Protein AF-C6PPL0-F1 (afdb_monomer_lite)

InterPro domains:
  IPR005646 Flagellar assembly protein A [PTHR38032] (3-144)

Organism: NCBI:txid536227

Structure (mmCIF, N/CA/C/O backbone):
data_AF-C6PPL0-F1
#
_entry.id   AF-C6PPL0-F1
#
loop_
_atom_site.group_PDB
_atom_site.id
_atom_site.type_symbol
_atom_site.label_atom_id
_atom_site.label_alt_id
_atom_site.label_comp_id
_atom_site.label_asym_id
_atom_site.label_entity_id
_atom_site.label_seq_id
_atom_site.pdbx_PDB_ins_code
_atom_site.Cartn_x
_atom_site.Cartn_y
_atom_site.Cartn_z
_atom_site.occupancy
_atom_site.B_iso_or_equiv
_atom_site.auth_seq_id
_atom_site.auth_comp_id
_atom_site.auth_asym_id
_atom_site.auth_atom_id
_atom_site.pdbx_PDB_model_num
ATOM 1 N N . MET A 1 1 ? -29.300 23.720 34.392 1.00 60.31 1 MET A N 1
ATOM 2 C CA . MET A 1 1 ? -28.232 23.871 33.382 1.00 60.31 1 MET A CA 1
ATOM 3 C C . MET A 1 1 ? -27.148 22.807 33.572 1.00 60.31 1 MET A C 1
ATOM 5 O O . MET A 1 1 ? -26.976 22.023 32.657 1.00 60.31 1 MET A O 1
ATOM 9 N N . TYR A 1 2 ? -26.550 22.667 34.766 1.00 75.06 2 TYR A N 1
ATOM 10 C CA . TYR A 1 2 ? -25.541 21.628 35.078 1.00 75.06 2 TYR A CA 1
ATOM 11 C C . TYR A 1 2 ? -25.963 20.175 34.776 1.00 75.06 2 TYR A C 1
ATOM 13 O O . TYR A 1 2 ? -25.253 19.483 34.064 1.00 75.06 2 TYR A O 1
ATOM 21 N N . LYS A 1 3 ? -27.163 19.745 35.194 1.00 85.62 3 LYS A N 1
ATOM 22 C CA . LYS A 1 3 ? -27.650 18.365 34.962 1.00 85.62 3 LYS A CA 1
ATOM 23 C C . LYS A 1 3 ? -27.765 17.947 33.490 1.00 85.62 3 LYS A C 1
ATOM 25 O O . LYS A 1 3 ? -27.703 16.765 33.187 1.00 85.62 3 LYS A O 1
ATOM 30 N N . ILE A 1 4 ? -28.000 18.900 32.585 1.00 88.94 4 ILE A N 1
ATOM 31 C CA . ILE A 1 4 ? -28.109 18.601 31.148 1.00 88.94 4 ILE A CA 1
ATOM 32 C C . ILE A 1 4 ? -26.713 18.396 30.560 1.00 88.94 4 ILE A C 1
ATOM 34 O O . ILE A 1 4 ? -26.532 17.496 29.752 1.00 88.94 4 ILE A O 1
ATOM 38 N N . VAL A 1 5 ? -25.735 19.199 30.990 1.00 93.00 5 VAL A N 1
ATOM 39 C CA . VAL A 1 5 ? -24.334 19.057 30.570 1.00 93.00 5 VAL A CA 1
ATOM 40 C C . VAL A 1 5 ? -23.781 17.708 31.032 1.00 93.00 5 VAL A C 1
ATOM 42 O O . VAL A 1 5 ? -23.275 16.960 30.208 1.00 93.00 5 VAL A O 1
ATOM 45 N N . GLU A 1 6 ? -24.008 17.346 32.295 1.00 93.31 6 GLU A N 1
ATOM 46 C CA . GLU A 1 6 ? -23.615 16.048 32.869 1.00 93.31 6 GLU A CA 1
ATOM 47 C C . GLU A 1 6 ? -24.214 14.861 32.096 1.00 93.31 6 GLU A C 1
ATOM 49 O O . GLU A 1 6 ? -23.508 13.928 31.723 1.00 93.31 6 GLU A O 1
ATOM 54 N N . ALA A 1 7 ? -25.511 14.923 31.772 1.00 91.62 7 ALA A N 1
ATOM 55 C CA . ALA A 1 7 ? -26.181 13.866 31.017 1.00 91.62 7 ALA A CA 1
ATOM 56 C C . ALA A 1 7 ? -25.658 13.743 29.574 1.00 91.62 7 ALA A C 1
ATOM 58 O O . ALA A 1 7 ? -25.638 12.650 29.007 1.00 91.62 7 ALA A O 1
ATOM 59 N N . VAL A 1 8 ? -25.251 14.861 28.963 1.00 92.19 8 VAL A N 1
ATOM 60 C CA . VAL A 1 8 ? -24.639 14.877 27.628 1.00 92.19 8 VAL A CA 1
ATOM 61 C C . VAL A 1 8 ? -23.225 14.300 27.676 1.00 92.19 8 VAL A C 1
ATOM 63 O O . VAL A 1 8 ? -22.877 13.506 26.804 1.00 92.19 8 VAL A O 1
ATOM 66 N N . GLU A 1 9 ? -22.436 14.637 28.695 1.00 92.75 9 GLU A N 1
ATOM 67 C CA . GLU A 1 9 ? -21.095 14.084 28.911 1.00 92.75 9 GLU A CA 1
ATOM 68 C C . GLU A 1 9 ? -21.136 12.571 29.161 1.00 92.75 9 GLU A C 1
ATOM 70 O O . GLU A 1 9 ? -20.407 11.830 28.504 1.00 92.75 9 GLU A O 1
ATOM 75 N N . GLU A 1 10 ? -22.050 12.081 30.004 1.00 90.19 10 GLU A N 1
ATOM 76 C CA . GLU A 1 10 ? -22.256 10.638 30.200 1.00 90.19 10 GLU A CA 1
ATOM 77 C C . GLU A 1 10 ? -22.634 9.925 28.899 1.00 90.19 10 GLU A C 1
ATOM 79 O O . GLU A 1 10 ? -22.132 8.836 28.614 1.00 90.19 10 GLU A O 1
ATOM 84 N N . LYS A 1 11 ? -23.500 10.532 28.077 1.00 87.44 11 LYS A N 1
ATOM 85 C CA . LYS A 1 11 ? -23.890 9.945 26.788 1.00 87.44 11 LYS A CA 1
ATOM 86 C C . LYS A 1 11 ? -22.737 9.936 25.789 1.00 87.44 11 LYS A C 1
ATOM 88 O O . LYS A 1 11 ? -22.589 8.961 25.060 1.00 87.44 11 LYS A O 1
ATOM 93 N N . LEU A 1 12 ? -21.918 10.988 25.770 1.00 84.50 12 LEU A N 1
ATOM 94 C CA . LEU A 1 12 ? -20.706 11.074 24.952 1.00 84.50 12 LEU A CA 1
ATOM 95 C C . LEU A 1 12 ? -19.696 9.995 25.341 1.00 84.50 12 LEU A C 1
ATOM 97 O O . LEU A 1 12 ? -19.182 9.313 24.460 1.00 84.50 12 LEU A O 1
ATOM 101 N N . ILE A 1 13 ? -19.465 9.799 26.639 1.00 82.44 13 ILE A N 1
ATOM 102 C CA . ILE A 1 13 ? -18.601 8.731 27.156 1.00 82.44 13 ILE A CA 1
ATOM 103 C C . ILE A 1 13 ? -19.179 7.358 26.792 1.00 82.44 13 ILE A C 1
ATOM 105 O O . ILE A 1 13 ? -18.454 6.487 26.317 1.00 82.44 13 ILE A O 1
ATOM 109 N N . GLY A 1 14 ? -20.493 7.169 26.950 1.00 74.31 14 GLY A N 1
ATOM 110 C CA . GLY A 1 14 ? -21.190 5.951 26.539 1.00 74.31 14 GLY A CA 1
ATOM 111 C C . GLY A 1 14 ? -20.988 5.639 25.055 1.00 74.31 14 GLY A C 1
ATOM 112 O O . GLY A 1 14 ? -20.560 4.544 24.717 1.00 74.31 14 GLY A O 1
ATOM 113 N N . PHE A 1 15 ? -21.179 6.621 24.173 1.00 75.69 15 PHE A N 1
ATOM 114 C CA . PHE A 1 15 ? -20.968 6.446 22.733 1.00 75.69 15 PHE A CA 1
ATOM 115 C C . PHE A 1 15 ? -19.502 6.256 22.338 1.00 75.69 15 PHE A C 1
ATOM 117 O O . PHE A 1 15 ? -19.229 5.555 21.367 1.00 75.69 15 PHE A O 1
ATOM 124 N N . GLN A 1 16 ? -18.558 6.846 23.074 1.00 67.00 16 GLN A N 1
ATOM 125 C CA . GLN A 1 16 ? -17.130 6.573 22.896 1.00 67.00 16 GLN A CA 1
ATOM 126 C C . GLN A 1 16 ? -16.778 5.130 23.268 1.00 67.00 16 GLN A C 1
ATOM 128 O O . GLN A 1 16 ? -15.939 4.519 22.611 1.00 67.00 16 GLN A O 1
ATOM 133 N N . ASN A 1 17 ? -17.438 4.577 24.286 1.00 63.62 17 ASN A N 1
ATOM 134 C CA . ASN A 1 17 ? -17.260 3.189 24.709 1.00 63.62 17 ASN A CA 1
ATOM 135 C C . ASN A 1 17 ? -18.036 2.194 23.827 1.00 63.62 17 ASN A C 1
ATOM 137 O O . ASN A 1 17 ? -17.603 1.055 23.681 1.00 63.62 17 ASN A O 1
ATOM 141 N N . ASP A 1 18 ? -19.128 2.634 23.195 1.00 62.34 18 ASP A N 1
ATOM 142 C CA . ASP A 1 18 ? -19.892 1.879 22.194 1.00 62.34 18 ASP A CA 1
ATOM 143 C C . ASP A 1 18 ? -19.243 1.912 20.795 1.00 62.34 18 ASP A C 1
ATOM 145 O O . ASP A 1 18 ? -19.835 1.409 19.832 1.00 62.34 18 ASP A O 1
ATOM 149 N N . LEU A 1 19 ? -18.033 2.481 20.640 1.00 60.62 19 LEU A N 1
ATOM 150 C CA . LEU A 1 19 ? -17.281 2.351 19.393 1.00 60.62 19 LEU A CA 1
ATOM 151 C C . LEU A 1 19 ? -17.137 0.858 19.069 1.00 60.62 19 LEU A C 1
ATOM 153 O O . LEU A 1 19 ? -16.475 0.105 19.781 1.00 60.62 19 LEU A O 1
ATOM 157 N N . SER A 1 20 ? -17.788 0.448 17.978 1.00 67.38 20 SER A N 1
ATOM 158 C CA . SER A 1 20 ? -17.831 -0.928 17.496 1.00 67.38 20 SER A CA 1
ATOM 159 C C . SER A 1 20 ? -16.440 -1.553 17.524 1.00 67.38 20 SER A C 1
ATOM 161 O O . SER A 1 20 ? -15.499 -0.954 16.995 1.00 67.38 20 SER A O 1
ATOM 163 N N . ILE A 1 21 ? -16.329 -2.765 18.072 1.00 79.69 21 ILE A N 1
ATOM 164 C CA . ILE A 1 21 ? -15.111 -3.574 17.980 1.00 79.69 21 ILE A CA 1
ATOM 165 C C . ILE A 1 21 ? -14.655 -3.557 16.509 1.00 79.69 21 ILE A C 1
ATOM 167 O O . ILE A 1 21 ? -15.454 -3.928 15.641 1.00 79.69 21 ILE A O 1
ATOM 171 N N . PRO A 1 22 ? -13.435 -3.079 16.199 1.00 86.94 22 PRO A N 1
ATOM 172 C CA . PRO A 1 22 ? -12.979 -2.963 14.823 1.00 86.94 22 PRO A CA 1
ATOM 173 C C . PRO A 1 22 ? -13.028 -4.335 14.151 1.00 86.94 22 PRO A C 1
ATOM 175 O O . PRO A 1 22 ? -12.545 -5.331 14.691 1.00 86.94 22 PRO A O 1
ATOM 178 N N . VAL A 1 23 ? -13.647 -4.387 12.975 1.00 93.38 23 VAL A N 1
ATOM 179 C CA . VAL A 1 23 ? -13.803 -5.615 12.198 1.00 93.38 23 VAL A CA 1
ATOM 180 C C . VAL A 1 23 ? -12.778 -5.588 11.092 1.00 93.38 23 VAL A C 1
ATOM 182 O O . VAL A 1 23 ? -12.746 -4.636 10.320 1.00 93.38 23 VAL A O 1
ATOM 185 N N . ASN A 1 24 ? -11.974 -6.642 11.010 1.00 97.50 24 ASN A N 1
ATOM 186 C CA . ASN A 1 24 ? -10.952 -6.789 9.986 1.00 97.50 24 ASN A CA 1
ATOM 187 C C . ASN A 1 24 ? -11.509 -7.527 8.767 1.00 97.50 24 ASN A C 1
ATOM 189 O O . ASN A 1 24 ? -12.280 -8.479 8.900 1.00 97.50 24 ASN A O 1
ATOM 193 N N . VAL A 1 25 ? -11.042 -7.149 7.581 1.00 98.56 25 VAL A N 1
ATOM 194 C CA . VAL A 1 25 ? -11.328 -7.862 6.333 1.00 98.56 25 VAL A CA 1
ATOM 195 C C . VAL A 1 25 ? -10.065 -8.582 5.878 1.00 98.56 25 VAL A C 1
ATOM 197 O O . VAL A 1 25 ? -8.986 -7.997 5.825 1.00 98.56 25 VAL A O 1
ATOM 200 N N . LYS A 1 26 ? -10.190 -9.861 5.519 1.00 98.56 26 LYS A N 1
ATOM 201 C CA . LYS A 1 26 ? -9.094 -10.648 4.949 1.00 98.56 26 LYS A CA 1
ATOM 202 C C . LYS A 1 26 ? -9.532 -11.272 3.635 1.00 98.56 26 LYS A C 1
ATOM 204 O O . LYS A 1 26 ? -10.544 -11.962 3.585 1.00 98.56 26 LYS A O 1
ATOM 209 N N . LEU A 1 27 ? -8.741 -11.064 2.592 1.00 98.38 27 LEU A N 1
ATOM 210 C CA . LEU A 1 27 ? -8.965 -11.623 1.263 1.00 98.38 27 LEU A CA 1
ATOM 211 C C . LEU A 1 27 ? -7.628 -11.970 0.607 1.00 98.38 27 LEU A C 1
ATOM 213 O O . LEU A 1 27 ? -6.586 -11.440 0.976 1.00 98.38 27 LEU A O 1
ATOM 217 N N . SER A 1 28 ? -7.636 -12.872 -0.370 1.00 98.31 28 SER A N 1
ATOM 218 C CA . SER A 1 28 ? -6.419 -13.226 -1.109 1.00 98.31 28 SER A CA 1
ATOM 219 C C . SER A 1 28 ? -6.187 -12.333 -2.329 1.00 98.31 28 SER A C 1
ATOM 221 O O . SER A 1 28 ? -5.036 -12.095 -2.694 1.00 98.31 28 SER A O 1
ATOM 223 N N . TYR A 1 29 ? -7.257 -11.863 -2.970 1.00 98.56 29 TYR A N 1
ATOM 224 C CA . TYR A 1 29 ? -7.211 -11.028 -4.165 1.00 98.56 29 TYR A CA 1
ATOM 225 C C . TYR A 1 29 ? -8.530 -10.275 -4.363 1.00 98.56 29 TYR A C 1
ATOM 227 O O . TYR A 1 29 ? -9.591 -10.831 -4.073 1.00 98.56 29 TYR A O 1
ATOM 235 N N . CYS A 1 30 ? -8.474 -9.051 -4.885 1.00 98.38 30 CYS A N 1
ATOM 236 C CA . CYS A 1 30 ? -9.642 -8.327 -5.388 1.00 98.38 30 CYS A CA 1
ATOM 237 C C . CYS A 1 30 ? -9.333 -7.635 -6.718 1.00 98.38 30 CYS A C 1
ATOM 239 O O . CYS A 1 30 ? -8.191 -7.280 -7.006 1.00 98.38 30 CYS A O 1
ATOM 241 N N . GLN A 1 31 ? -10.367 -7.470 -7.538 1.00 98.56 31 GLN A N 1
ATOM 242 C CA . GLN A 1 31 ? -10.288 -6.791 -8.822 1.00 98.56 31 GLN A CA 1
ATOM 243 C C . GLN A 1 31 ? -11.561 -5.982 -9.044 1.00 98.56 31 GLN A C 1
ATOM 245 O O . GLN A 1 31 ? -12.642 -6.505 -8.775 1.00 98.56 31 GLN A O 1
ATOM 250 N N . ASP A 1 32 ? -11.428 -4.750 -9.541 1.00 98.38 32 ASP A N 1
ATOM 251 C CA . ASP A 1 32 ? -12.563 -3.864 -9.847 1.00 98.38 32 ASP A CA 1
ATOM 252 C C . ASP A 1 32 ? -13.574 -3.800 -8.688 1.00 98.38 32 ASP A C 1
ATOM 254 O O . ASP A 1 32 ? -14.771 -4.048 -8.819 1.00 98.38 32 ASP A O 1
ATOM 258 N N . SER A 1 33 ? -13.037 -3.608 -7.482 1.00 98.50 33 SER A N 1
ATOM 259 C CA . SER A 1 33 ? -13.761 -3.806 -6.229 1.00 98.50 33 SER A CA 1
ATOM 260 C C . SER A 1 33 ? -13.616 -2.610 -5.297 1.00 98.50 33 SER A C 1
ATOM 262 O O . SER A 1 33 ? -12.620 -1.887 -5.324 1.00 98.50 33 SER A O 1
ATOM 264 N N . ASN A 1 34 ? -14.593 -2.451 -4.405 1.00 98.69 34 ASN A N 1
ATOM 265 C CA . ASN A 1 34 ? -14.517 -1.534 -3.272 1.00 98.69 34 ASN A CA 1
ATOM 266 C C . ASN A 1 34 ? -14.526 -2.358 -1.979 1.00 98.69 34 ASN A C 1
ATOM 268 O O . ASN A 1 34 ? -15.484 -3.080 -1.711 1.00 98.69 34 ASN A O 1
ATOM 272 N N . VAL A 1 35 ? -13.457 -2.266 -1.190 1.00 98.62 35 VAL A N 1
ATOM 273 C CA . VAL A 1 35 ? -13.275 -3.000 0.070 1.00 98.62 35 VAL A CA 1
ATOM 274 C C . VAL A 1 35 ? -13.178 -1.991 1.207 1.00 98.62 35 VAL A C 1
ATOM 276 O O . VAL A 1 35 ? -12.388 -1.053 1.133 1.00 98.62 35 VAL A O 1
ATOM 279 N N . GLN A 1 36 ? -13.973 -2.169 2.261 1.00 98.06 36 GLN A N 1
ATOM 280 C CA . GLN A 1 36 ? -14.004 -1.257 3.406 1.00 98.06 36 GLN A CA 1
ATOM 281 C C . GLN A 1 36 ? -13.958 -2.030 4.722 1.00 98.06 36 GLN A C 1
ATOM 283 O O . GLN A 1 36 ? -14.583 -3.082 4.847 1.00 98.06 36 GLN A O 1
ATOM 288 N N . SER A 1 37 ? -13.219 -1.502 5.695 1.00 97.12 37 SER A N 1
ATOM 289 C CA . SER A 1 37 ? -13.007 -2.122 7.002 1.00 97.12 37 SER A CA 1
ATOM 290 C C . SER A 1 37 ? -12.970 -1.067 8.108 1.00 97.12 37 SER A C 1
ATOM 292 O O . SER A 1 37 ? -12.335 -0.019 7.951 1.00 97.12 37 SER A O 1
ATOM 294 N N . SER A 1 38 ? -13.642 -1.336 9.234 1.00 95.38 38 SER A N 1
ATOM 295 C CA . SER A 1 38 ? -13.529 -0.502 10.440 1.00 95.38 38 SER A CA 1
ATOM 296 C C . SER A 1 38 ? -12.238 -0.774 11.220 1.00 95.38 38 SER A C 1
ATOM 298 O O . SER A 1 38 ? -11.835 0.065 12.022 1.00 95.38 38 SER A O 1
ATOM 300 N N . GLY A 1 39 ? -11.582 -1.906 10.959 1.00 96.94 39 GLY A N 1
ATOM 301 C CA . GLY A 1 39 ? -10.222 -2.206 11.389 1.00 96.94 39 GLY A CA 1
ATOM 302 C C . GLY A 1 39 ? -9.270 -2.263 10.198 1.00 96.94 39 GLY A C 1
ATOM 303 O O . GLY A 1 39 ? -9.235 -1.356 9.361 1.00 96.94 39 GLY A O 1
ATOM 304 N N . ASP A 1 40 ? -8.513 -3.351 10.122 1.00 98.62 40 ASP A N 1
ATOM 305 C CA . ASP A 1 40 ? -7.492 -3.585 9.107 1.00 98.62 40 ASP A CA 1
ATOM 306 C C . ASP A 1 40 ? -8.053 -4.278 7.858 1.00 98.62 40 ASP A C 1
ATOM 308 O O . ASP A 1 40 ? -9.090 -4.954 7.896 1.00 98.62 40 ASP A O 1
ATOM 312 N N . VAL A 1 41 ? -7.327 -4.162 6.745 1.00 98.81 41 VAL A N 1
ATOM 313 C CA . VAL A 1 41 ? -7.502 -5.010 5.559 1.00 98.81 41 VAL A CA 1
ATOM 314 C C . VAL A 1 41 ? -6.224 -5.804 5.310 1.00 98.81 41 VAL A C 1
ATOM 316 O O . VAL A 1 41 ? -5.148 -5.239 5.124 1.00 98.81 41 VAL A O 1
ATOM 319 N N . VAL A 1 42 ? -6.339 -7.130 5.265 1.00 98.81 42 VAL A N 1
ATOM 320 C CA . VAL A 1 42 ? -5.216 -8.040 5.017 1.00 98.81 42 VAL A CA 1
ATOM 321 C C . VAL A 1 42 ? -5.385 -8.722 3.665 1.00 98.81 42 VAL A C 1
ATOM 323 O O . VAL A 1 42 ? -6.284 -9.544 3.475 1.00 98.81 42 VAL A O 1
ATOM 326 N N . ILE A 1 43 ? -4.471 -8.425 2.745 1.00 98.75 43 ILE A N 1
ATOM 327 C CA . ILE A 1 43 ? -4.339 -9.082 1.449 1.00 98.75 43 ILE A CA 1
ATOM 328 C C . ILE A 1 43 ? -3.329 -10.224 1.575 1.00 98.75 43 ILE A C 1
ATOM 330 O O . ILE A 1 43 ? -2.115 -10.024 1.638 1.00 98.75 43 ILE A O 1
ATOM 334 N N . SER A 1 44 ? -3.832 -11.454 1.652 1.00 98.44 44 SER A N 1
ATOM 335 C CA . SER A 1 44 ? -3.021 -12.644 1.932 1.00 98.44 44 SER A CA 1
ATOM 336 C C . SER A 1 44 ? -2.553 -13.404 0.689 1.00 98.44 44 SER A C 1
ATOM 338 O O . SER A 1 44 ? -2.014 -14.498 0.827 1.00 98.44 44 SER A O 1
ATOM 340 N N . GLY A 1 45 ? -2.810 -12.880 -0.510 1.00 98.38 45 GLY A N 1
ATOM 341 C CA . GLY A 1 45 ? -2.510 -13.548 -1.775 1.00 98.38 45 GLY A CA 1
ATOM 342 C C . GLY A 1 45 ? -1.982 -12.586 -2.836 1.00 98.38 45 GLY A C 1
ATOM 343 O O . GLY A 1 45 ? -1.147 -11.733 -2.550 1.00 98.38 45 GLY A O 1
ATOM 344 N N . LYS A 1 46 ? -2.477 -12.726 -4.072 1.00 98.00 46 LYS A N 1
ATOM 345 C CA . LYS A 1 46 ? -1.931 -12.069 -5.271 1.00 98.00 46 LYS A CA 1
ATOM 346 C C . LYS A 1 46 ? -1.916 -10.540 -5.215 1.00 98.00 46 LYS A C 1
ATOM 348 O O . LYS A 1 46 ? -1.111 -9.950 -5.929 1.00 98.00 46 LYS A O 1
ATOM 353 N N . GLY A 1 47 ? -2.758 -9.910 -4.400 1.00 98.50 47 GLY A N 1
ATOM 354 C CA . GLY A 1 47 ? -2.797 -8.455 -4.270 1.00 98.50 47 GLY A CA 1
ATOM 355 C C . GLY A 1 47 ? -4.144 -7.852 -4.661 1.00 98.50 47 GLY A C 1
ATOM 356 O O . GLY A 1 47 ? -5.185 -8.429 -4.362 1.00 98.50 47 GLY A O 1
ATOM 357 N N . GLU A 1 48 ? -4.131 -6.715 -5.342 1.00 98.62 48 GLU A N 1
ATOM 358 C CA . GLU A 1 48 ? -5.327 -6.079 -5.897 1.00 98.62 48 GLU A CA 1
ATOM 359 C C . GLU A 1 48 ? -5.090 -5.596 -7.332 1.00 98.62 48 GLU A C 1
ATOM 361 O O . GLU A 1 48 ? -3.947 -5.440 -7.770 1.00 98.62 48 GLU A O 1
ATOM 366 N N . TYR A 1 49 ? -6.172 -5.403 -8.082 1.00 98.62 49 TYR A N 1
ATOM 367 C CA . TYR A 1 49 ? -6.126 -4.740 -9.380 1.00 98.62 49 TYR A CA 1
ATOM 368 C C . TYR A 1 49 ? -7.292 -3.766 -9.546 1.00 98.62 49 TYR A C 1
ATOM 370 O O . TYR A 1 49 ? -8.452 -4.165 -9.430 1.00 98.62 49 TYR A O 1
ATOM 378 N N . ILE A 1 50 ? -6.991 -2.502 -9.861 1.00 98.25 50 ILE A N 1
ATOM 379 C CA . ILE A 1 50 ? -7.976 -1.431 -10.095 1.00 98.25 50 ILE A CA 1
ATOM 380 C C . ILE A 1 50 ? -9.057 -1.454 -9.001 1.00 98.25 50 ILE A C 1
ATOM 382 O O . ILE A 1 50 ? -10.247 -1.565 -9.277 1.00 98.25 50 ILE A O 1
ATOM 386 N N . SER A 1 51 ? -8.646 -1.448 -7.735 1.00 98.75 51 SER A N 1
ATOM 387 C CA . SER A 1 51 ? -9.577 -1.520 -6.606 1.00 98.75 51 SER A CA 1
ATOM 388 C C . SER A 1 51 ? -9.401 -0.348 -5.646 1.00 98.75 51 SER A C 1
ATOM 390 O O . SER A 1 51 ? -8.340 0.266 -5.558 1.00 98.75 51 SER A O 1
ATOM 392 N N . ASN A 1 52 ? -10.461 -0.028 -4.906 1.00 98.81 52 ASN A N 1
ATOM 393 C CA . ASN A 1 52 ? -10.399 0.933 -3.810 1.00 98.81 52 ASN A CA 1
ATOM 394 C C . ASN A 1 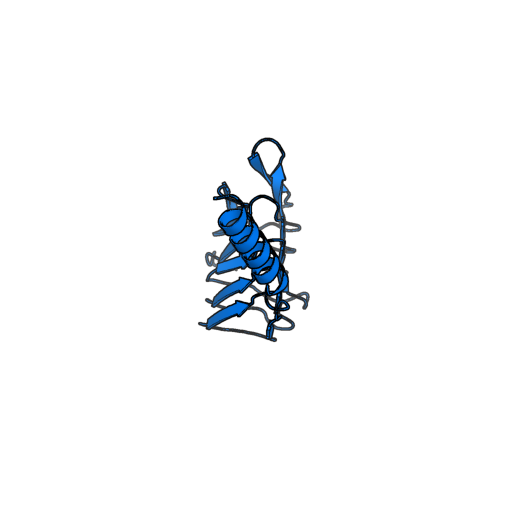52 ? -10.509 0.187 -2.487 1.00 98.81 52 ASN A C 1
ATOM 396 O O . ASN A 1 52 ? -11.507 -0.485 -2.225 1.00 98.81 52 ASN A O 1
ATOM 400 N N . ILE A 1 53 ? -9.489 0.308 -1.649 1.00 98.81 53 ILE A N 1
ATOM 401 C CA . ILE A 1 53 ? -9.429 -0.338 -0.342 1.00 98.81 53 ILE A CA 1
ATOM 402 C C . ILE A 1 53 ? -9.328 0.750 0.715 1.00 98.81 53 ILE A C 1
ATOM 404 O O . ILE A 1 53 ? -8.407 1.563 0.679 1.00 98.81 53 ILE A O 1
ATOM 408 N N . THR A 1 54 ? -10.258 0.751 1.663 1.00 98.81 54 THR A N 1
ATOM 409 C CA . THR A 1 54 ? -10.271 1.691 2.784 1.00 98.81 54 THR A CA 1
ATOM 410 C C . THR A 1 54 ? -10.280 0.934 4.106 1.00 98.81 54 THR A C 1
ATOM 412 O O . THR A 1 54 ? -11.166 0.120 4.359 1.00 98.81 54 THR A O 1
ATOM 415 N N . ALA A 1 55 ? -9.310 1.226 4.965 1.00 98.50 55 ALA A N 1
ATOM 416 C CA . ALA A 1 55 ? -9.185 0.678 6.307 1.00 98.50 55 ALA A CA 1
ATOM 417 C C . ALA A 1 55 ? -9.148 1.817 7.329 1.00 98.50 55 ALA A C 1
ATOM 419 O O . ALA A 1 55 ? -8.353 2.748 7.205 1.00 98.50 55 ALA A O 1
ATOM 420 N N . ASN A 1 56 ? -9.968 1.735 8.374 1.00 97.19 56 ASN A N 1
ATOM 421 C CA . ASN A 1 56 ? -9.839 2.639 9.519 1.00 97.19 56 ASN A CA 1
ATOM 422 C C . ASN A 1 56 ? -8.654 2.273 10.437 1.00 97.19 56 ASN A C 1
ATOM 424 O O . ASN A 1 56 ? -8.331 3.049 11.332 1.00 97.19 56 ASN A O 1
ATOM 428 N N . GLY A 1 57 ? -8.002 1.130 10.210 1.00 97.94 57 GLY A N 1
ATOM 429 C CA . GLY A 1 57 ? -6.699 0.769 10.765 1.00 97.94 57 GLY A CA 1
ATOM 430 C C . GLY A 1 57 ? -5.598 0.854 9.705 1.00 97.94 57 GLY A C 1
ATOM 431 O O . GLY A 1 57 ? -5.213 1.949 9.280 1.00 97.94 57 GLY A O 1
ATOM 432 N N . SER A 1 58 ? -5.106 -0.309 9.286 1.00 98.81 58 SER A N 1
ATOM 433 C CA . SER A 1 58 ? -3.976 -0.497 8.371 1.00 98.81 58 SER A CA 1
ATOM 434 C C . SER A 1 58 ? -4.302 -1.422 7.190 1.00 98.81 58 SER A C 1
ATOM 436 O O . SER A 1 58 ? -5.266 -2.189 7.222 1.00 98.81 58 SER A O 1
ATOM 438 N N . ILE A 1 59 ? -3.476 -1.382 6.139 1.00 98.94 59 ILE A N 1
ATOM 439 C CA . ILE A 1 59 ? -3.567 -2.293 4.985 1.00 98.94 59 ILE A CA 1
ATOM 440 C C . ILE A 1 59 ? -2.263 -3.085 4.840 1.00 98.94 59 ILE A C 1
ATOM 442 O O . ILE A 1 59 ? -1.183 -2.501 4.740 1.00 98.94 59 ILE A O 1
ATOM 446 N N . TYR A 1 60 ? -2.366 -4.416 4.778 1.00 98.88 60 TYR A N 1
ATOM 447 C CA . TYR A 1 60 ? -1.212 -5.320 4.756 1.00 98.88 60 TYR A CA 1
ATOM 448 C C . TYR A 1 60 ? -1.239 -6.290 3.581 1.00 98.88 60 TYR A C 1
ATOM 450 O O . TYR A 1 60 ? -2.176 -7.070 3.434 1.00 98.88 60 TYR A O 1
ATOM 458 N N . PHE A 1 61 ? -0.166 -6.304 2.796 1.00 98.81 61 PHE A N 1
ATOM 459 C CA . PHE A 1 61 ? 0.066 -7.270 1.728 1.00 98.81 61 PHE A CA 1
ATOM 460 C C . PHE A 1 61 ? 1.106 -8.304 2.181 1.00 98.81 61 PHE A C 1
ATOM 462 O O . PHE A 1 61 ? 2.297 -8.017 2.323 1.00 98.81 61 PHE A O 1
ATOM 469 N N . MET A 1 62 ? 0.650 -9.527 2.453 1.00 98.25 62 MET A N 1
ATOM 470 C CA . MET A 1 62 ? 1.450 -10.499 3.209 1.00 98.25 62 MET A CA 1
ATOM 471 C C . MET A 1 62 ? 2.416 -11.308 2.335 1.00 98.25 62 MET A C 1
ATOM 473 O O . MET A 1 62 ? 3.521 -11.624 2.777 1.00 98.25 62 MET A O 1
ATOM 477 N N . GLN A 1 63 ? 2.013 -11.650 1.109 1.00 98.06 63 GLN A N 1
ATOM 478 C CA . GLN A 1 63 ? 2.775 -12.525 0.216 1.00 98.06 63 GLN A CA 1
ATOM 479 C C . GLN A 1 63 ? 3.848 -11.735 -0.536 1.00 98.06 63 GLN A C 1
ATOM 481 O O . GLN A 1 63 ? 3.500 -10.793 -1.221 1.00 98.06 63 GLN A O 1
ATOM 486 N N . GLU A 1 64 ? 5.115 -12.163 -0.520 1.00 95.44 64 GLU A N 1
ATOM 487 C CA . GLU A 1 64 ? 6.262 -11.427 -1.104 1.00 95.44 64 GLU A CA 1
ATOM 488 C C . GLU A 1 64 ? 6.061 -10.897 -2.535 1.00 95.44 64 GLU A C 1
ATOM 490 O O . GLU A 1 64 ? 6.587 -9.849 -2.883 1.00 95.44 64 GLU A O 1
ATOM 495 N N . ARG A 1 65 ? 5.289 -11.601 -3.372 1.00 96.62 65 ARG A N 1
ATOM 496 C CA . ARG A 1 65 ? 5.011 -11.211 -4.768 1.00 96.62 65 ARG A CA 1
ATOM 497 C C . ARG A 1 65 ? 3.622 -10.614 -4.987 1.00 96.62 65 ARG A C 1
ATOM 499 O O . ARG A 1 65 ? 3.149 -10.567 -6.120 1.00 96.62 65 ARG A O 1
ATOM 506 N N . SER A 1 66 ? 2.932 -10.221 -3.924 1.00 98.38 66 SER A N 1
ATOM 507 C CA . SER A 1 66 ? 1.628 -9.575 -4.029 1.00 98.38 66 SER A CA 1
ATOM 508 C C . SER A 1 66 ? 1.765 -8.189 -4.659 1.00 98.38 66 SER A C 1
ATOM 510 O O . SER A 1 66 ? 2.686 -7.445 -4.315 1.00 98.38 66 SER A O 1
ATOM 512 N N . VAL A 1 67 ? 0.837 -7.829 -5.539 1.00 98.69 67 VAL A N 1
ATOM 513 C CA . VAL A 1 67 ? 0.898 -6.586 -6.312 1.00 98.69 67 VAL A CA 1
ATOM 514 C C . VAL A 1 67 ? -0.311 -5.713 -5.999 1.00 98.69 67 VAL A C 1
ATOM 516 O O . VAL A 1 67 ? -1.437 -6.183 -6.108 1.00 98.69 67 VAL A O 1
ATOM 519 N N . ALA A 1 68 ? -0.095 -4.446 -5.664 1.00 98.75 68 ALA A N 1
ATOM 520 C CA . ALA A 1 68 ? -1.119 -3.410 -5.776 1.00 98.75 68 ALA A CA 1
ATOM 521 C C . ALA A 1 68 ? -0.928 -2.683 -7.112 1.00 98.75 68 ALA A C 1
ATOM 523 O O . ALA A 1 68 ? 0.180 -2.240 -7.421 1.00 98.75 68 ALA A O 1
ATOM 524 N N . ARG A 1 69 ? -1.960 -2.601 -7.948 1.00 98.44 69 ARG A N 1
ATOM 525 C CA . ARG A 1 69 ? -1.874 -2.016 -9.287 1.00 98.44 69 ARG A CA 1
ATOM 526 C C . ARG A 1 69 ? -3.196 -1.369 -9.680 1.00 98.44 69 ARG A C 1
ATOM 528 O O . ARG A 1 69 ? -4.138 -2.046 -10.088 1.00 98.44 69 ARG A O 1
ATOM 535 N N . GLY A 1 70 ? -3.182 -0.045 -9.740 1.00 98.19 70 GLY A N 1
ATOM 536 C CA . GLY A 1 70 ? -4.361 0.756 -10.040 1.00 98.19 70 GLY A CA 1
ATOM 537 C C . GLY A 1 70 ? -5.176 1.064 -8.787 1.00 98.19 70 GLY A C 1
ATOM 538 O O . GLY A 1 70 ? -4.967 0.481 -7.734 1.00 98.19 70 GLY A O 1
ATOM 539 N N . GLY A 1 71 ? -6.117 1.997 -8.902 1.00 98.19 71 GLY A N 1
ATOM 540 C CA . GLY A 1 71 ? -7.016 2.332 -7.798 1.00 98.19 71 GLY A CA 1
ATOM 541 C C . GLY A 1 71 ? -6.329 3.029 -6.617 1.00 98.19 71 GLY A C 1
ATOM 542 O O . GLY A 1 71 ? -5.347 3.766 -6.791 1.00 98.19 71 GLY A O 1
ATOM 543 N N . SER A 1 72 ? -6.900 2.862 -5.420 1.00 98.75 72 SER A N 1
ATOM 544 C CA . SER A 1 72 ? -6.460 3.574 -4.218 1.00 98.75 72 SER A CA 1
ATOM 545 C C . SER A 1 72 ? -6.523 2.736 -2.941 1.00 98.75 72 SER A C 1
ATOM 547 O O . SER A 1 72 ? -7.512 2.066 -2.659 1.00 98.75 72 SER A O 1
ATOM 549 N N . LEU A 1 73 ? -5.469 2.820 -2.134 1.00 98.88 73 LEU A N 1
ATOM 550 C CA . LEU A 1 73 ? -5.365 2.224 -0.807 1.00 98.88 73 LEU A CA 1
ATOM 551 C C . LEU A 1 73 ? -5.357 3.354 0.222 1.00 98.88 73 LEU A C 1
ATOM 553 O O . LEU A 1 73 ? -4.466 4.199 0.202 1.00 98.88 73 LEU A O 1
ATOM 557 N N . ASN A 1 74 ? -6.344 3.382 1.110 1.00 98.81 74 ASN A N 1
ATOM 558 C CA . ASN A 1 74 ? -6.516 4.417 2.123 1.00 98.81 74 ASN A CA 1
ATOM 559 C C . ASN A 1 74 ? -6.531 3.760 3.502 1.00 98.81 74 ASN A C 1
ATOM 561 O O . ASN A 1 74 ? -7.429 2.977 3.801 1.00 98.81 74 ASN A O 1
ATOM 565 N N . ALA A 1 75 ? -5.559 4.079 4.344 1.00 98.81 75 ALA A N 1
ATOM 566 C CA . ALA A 1 75 ? -5.499 3.614 5.725 1.00 98.81 75 ALA A CA 1
ATOM 567 C C . ALA A 1 75 ? -5.367 4.802 6.683 1.00 98.81 75 ALA A C 1
ATOM 569 O O . ALA A 1 75 ? -5.029 5.905 6.256 1.00 98.81 75 ALA A O 1
ATOM 570 N N . LYS A 1 76 ? -5.595 4.600 7.981 1.00 98.25 76 LYS A N 1
ATOM 571 C CA . LYS A 1 76 ? -5.253 5.628 8.976 1.00 98.25 76 LYS A CA 1
ATOM 572 C C . LYS A 1 76 ? -3.795 5.542 9.387 1.00 98.25 76 LYS A C 1
ATOM 574 O O . LYS A 1 76 ? -3.085 6.544 9.344 1.00 98.25 76 LYS A O 1
ATOM 579 N N . ASN A 1 77 ? -3.356 4.336 9.737 1.00 98.50 77 ASN A N 1
ATOM 580 C CA . ASN A 1 77 ? -2.100 4.134 10.450 1.00 98.50 77 ASN A CA 1
ATOM 581 C C . ASN A 1 77 ? -0.968 3.746 9.503 1.00 98.50 77 ASN A C 1
ATOM 583 O O . ASN A 1 77 ? 0.052 4.421 9.431 1.00 98.50 77 ASN A O 1
ATOM 587 N N . GLU A 1 78 ? -1.123 2.644 8.774 1.00 98.56 78 GLU A N 1
ATOM 588 C CA . GLU A 1 78 ? -0.029 2.108 7.974 1.00 98.56 78 GLU A CA 1
ATOM 589 C C . GLU A 1 78 ? -0.528 1.411 6.711 1.00 98.56 78 GLU A C 1
ATOM 591 O O . GLU A 1 78 ? -1.569 0.751 6.709 1.00 98.56 78 GLU A O 1
ATOM 596 N N . ILE A 1 79 ? 0.252 1.514 5.637 1.00 98.94 79 ILE A N 1
ATOM 597 C CA . ILE A 1 79 ? 0.124 0.650 4.463 1.00 98.94 79 ILE A CA 1
ATOM 598 C C . ILE A 1 79 ? 1.466 -0.044 4.243 1.00 98.94 79 ILE A C 1
ATOM 600 O O . ILE A 1 79 ? 2.471 0.628 4.020 1.00 98.94 79 ILE A O 1
ATOM 604 N N . LYS A 1 80 ? 1.485 -1.380 4.269 1.00 98.88 80 LYS A N 1
ATOM 605 C CA . LYS A 1 80 ? 2.656 -2.184 3.884 1.00 98.88 80 LYS A CA 1
ATOM 606 C C . LYS A 1 80 ? 2.345 -2.981 2.628 1.00 98.88 80 LYS A C 1
ATOM 608 O O . LYS A 1 80 ? 1.548 -3.922 2.663 1.00 98.88 80 LYS A O 1
ATOM 613 N N . CYS A 1 81 ? 2.977 -2.595 1.528 1.00 98.50 81 CYS A N 1
ATOM 614 C CA . CYS A 1 81 ? 2.867 -3.250 0.232 1.00 98.50 81 CYS A CA 1
ATOM 615 C C . CYS A 1 81 ? 4.173 -3.943 -0.151 1.00 98.50 81 CYS A C 1
ATOM 617 O O . CYS A 1 81 ? 5.250 -3.567 0.300 1.00 98.50 81 CYS A O 1
ATOM 619 N N . ARG A 1 82 ? 4.071 -4.944 -1.025 1.00 98.50 82 ARG A N 1
ATOM 620 C CA . ARG A 1 82 ? 5.246 -5.588 -1.618 1.00 98.50 82 ARG A CA 1
ATOM 621 C C . ARG A 1 82 ? 5.610 -4.898 -2.919 1.00 98.50 82 ARG A C 1
ATOM 623 O O . ARG A 1 82 ? 6.529 -4.094 -2.941 1.00 98.50 82 ARG A O 1
ATOM 630 N N . ILE A 1 83 ? 4.825 -5.133 -3.967 1.00 98.62 83 ILE A N 1
ATOM 631 C CA . ILE A 1 83 ? 5.020 -4.509 -5.275 1.00 98.62 83 ILE A CA 1
ATOM 632 C C . ILE A 1 83 ? 3.877 -3.528 -5.531 1.00 98.62 83 ILE A C 1
ATOM 634 O O . ILE A 1 83 ? 2.711 -3.906 -5.417 1.00 98.62 83 ILE A O 1
ATOM 638 N N . VAL A 1 84 ? 4.191 -2.290 -5.910 1.00 98.75 84 VAL A N 1
ATOM 639 C CA . VAL A 1 84 ? 3.193 -1.267 -6.259 1.00 98.75 84 VAL A CA 1
ATOM 640 C C . VAL A 1 84 ? 3.403 -0.764 -7.684 1.00 98.75 84 VAL A C 1
ATOM 642 O O . VAL A 1 84 ? 4.496 -0.351 -8.068 1.00 98.75 84 VAL A O 1
ATOM 645 N N . GLY A 1 85 ? 2.331 -0.786 -8.475 1.00 98.00 85 GLY A N 1
ATOM 646 C CA . GLY A 1 85 ? 2.305 -0.330 -9.858 1.00 98.00 85 GLY A CA 1
ATOM 647 C C . GLY A 1 85 ? 2.777 -1.383 -10.867 1.00 98.00 85 GLY A C 1
ATOM 648 O O . GLY A 1 85 ? 2.514 -2.588 -10.757 1.00 98.00 85 GLY A O 1
ATOM 649 N N . SER A 1 86 ? 3.398 -0.906 -11.946 1.00 96.62 86 SER A N 1
ATOM 650 C CA . SER A 1 86 ? 4.015 -1.738 -12.985 1.00 96.62 86 SER A CA 1
ATOM 651 C C . SER A 1 86 ? 4.962 -0.920 -13.855 1.00 96.62 86 SER A C 1
ATOM 653 O O . SER A 1 86 ? 4.880 0.306 -13.882 1.00 96.62 86 SER A O 1
ATOM 655 N N . THR A 1 87 ? 5.779 -1.602 -14.657 1.00 95.31 87 THR A N 1
ATOM 656 C CA . THR A 1 87 ? 6.636 -0.989 -15.686 1.00 95.31 87 THR A CA 1
ATOM 657 C C . THR A 1 87 ? 5.872 -0.124 -16.690 1.00 95.31 87 THR A C 1
ATOM 659 O O . THR A 1 87 ? 6.452 0.801 -17.249 1.00 95.31 87 THR A O 1
ATOM 662 N N . ALA A 1 88 ? 4.575 -0.378 -16.889 1.00 95.81 88 ALA A N 1
ATOM 663 C CA . ALA A 1 88 ? 3.698 0.441 -17.724 1.00 95.81 88 ALA A CA 1
ATOM 664 C C . ALA A 1 88 ? 3.298 1.782 -17.069 1.00 95.81 88 ALA A C 1
ATOM 666 O O . ALA A 1 88 ? 2.591 2.570 -17.688 1.00 95.81 88 ALA A O 1
ATOM 667 N N . GLY A 1 89 ? 3.715 2.048 -15.825 1.00 93.62 89 GLY A N 1
ATOM 668 C CA . GLY A 1 89 ? 3.409 3.291 -15.115 1.00 93.62 89 GLY A CA 1
ATOM 669 C C . GLY A 1 89 ? 1.943 3.414 -14.696 1.00 93.62 89 GLY A C 1
ATOM 670 O O . GLY A 1 89 ? 1.404 4.520 -14.682 1.00 93.62 89 GLY A O 1
ATOM 671 N N . VAL A 1 90 ? 1.280 2.289 -14.392 1.00 97.12 90 VAL A N 1
ATOM 672 C CA . VAL A 1 90 ? -0.109 2.288 -13.901 1.00 97.12 90 VAL A CA 1
ATOM 673 C C . VAL A 1 90 ? -0.183 3.042 -12.574 1.00 97.12 90 VAL A C 1
ATOM 675 O O . VAL A 1 90 ? 0.359 2.585 -11.564 1.00 97.12 90 VAL A O 1
ATOM 678 N N . ALA A 1 91 ? -0.879 4.179 -12.586 1.00 97.69 91 ALA A N 1
ATOM 679 C CA . ALA A 1 91 ? -1.042 5.029 -11.416 1.00 97.69 91 ALA A CA 1
ATOM 680 C C . ALA A 1 91 ? -1.734 4.267 -10.280 1.00 97.69 91 ALA A C 1
ATOM 682 O O . ALA A 1 91 ? -2.815 3.712 -10.464 1.00 97.69 91 ALA A O 1
ATOM 683 N N . THR A 1 92 ? -1.096 4.239 -9.112 1.00 98.75 92 THR A N 1
ATOM 684 C CA . THR A 1 92 ? -1.579 3.523 -7.923 1.00 98.75 92 THR A CA 1
ATOM 685 C C . THR A 1 92 ? -1.381 4.425 -6.713 1.00 98.75 92 THR A C 1
ATOM 687 O O . THR A 1 92 ? -0.269 4.907 -6.488 1.00 98.75 92 THR A O 1
ATOM 690 N N . LYS A 1 93 ? -2.456 4.710 -5.970 1.00 98.88 93 LYS A N 1
ATOM 691 C CA . LYS A 1 93 ? -2.457 5.728 -4.910 1.00 98.88 93 LYS A CA 1
ATOM 692 C C . LYS A 1 93 ? -2.479 5.084 -3.531 1.00 98.88 93 LYS A C 1
ATOM 694 O O . LYS A 1 93 ? -3.396 4.329 -3.233 1.00 98.88 93 LYS A O 1
ATOM 699 N N . LEU A 1 94 ? -1.503 5.391 -2.686 1.00 98.88 94 LEU A N 1
ATOM 700 C CA . LEU A 1 94 ? -1.443 4.943 -1.296 1.00 98.88 94 LEU A CA 1
ATOM 701 C C . LEU A 1 94 ? -1.546 6.168 -0.393 1.00 98.88 94 LEU A C 1
ATOM 703 O O . LEU A 1 94 ? -0.789 7.124 -0.555 1.00 98.88 94 LEU A O 1
ATOM 707 N N . LYS A 1 95 ? -2.489 6.146 0.545 1.00 98.88 95 LYS A N 1
ATOM 708 C CA . LYS A 1 95 ? -2.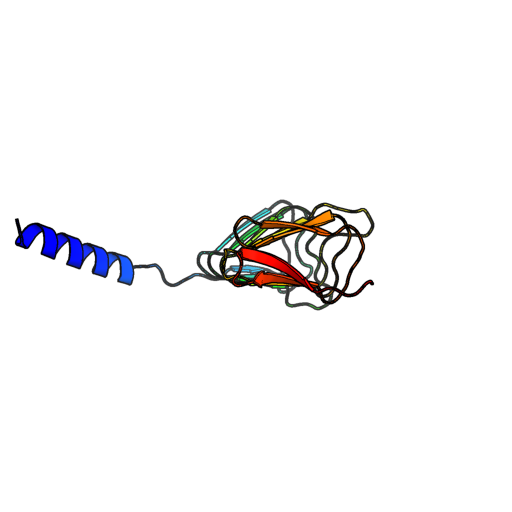780 7.261 1.439 1.00 98.88 95 LYS A CA 1
ATOM 709 C C . LYS A 1 95 ? -2.877 6.802 2.886 1.00 98.88 95 LYS A C 1
ATOM 711 O O . LYS A 1 95 ? -3.632 5.885 3.195 1.00 98.88 95 LYS A O 1
ATOM 716 N N . VAL A 1 96 ? -2.185 7.518 3.762 1.00 98.88 96 VAL A N 1
ATOM 717 C CA . VAL A 1 96 ? -2.303 7.408 5.220 1.00 98.88 96 VAL A CA 1
ATOM 718 C C . VAL A 1 96 ? -2.610 8.764 5.856 1.00 98.88 96 VAL A C 1
ATOM 720 O O . VAL A 1 96 ? -2.438 9.814 5.227 1.00 98.88 96 VAL A O 1
ATOM 723 N N . GLU A 1 97 ? -3.091 8.772 7.100 1.00 98.38 97 GLU A N 1
ATOM 724 C CA . GLU A 1 97 ? -3.297 10.015 7.851 1.00 98.38 97 GLU A CA 1
ATOM 725 C C . GLU A 1 97 ? -1.960 10.646 8.294 1.00 98.38 97 GLU A C 1
ATOM 727 O O . GLU A 1 97 ? -0.880 10.121 8.034 1.00 98.38 97 GLU A O 1
ATOM 732 N N . LYS A 1 98 ? -2.015 11.824 8.937 1.00 96.69 98 LYS A N 1
ATOM 733 C CA . LYS A 1 98 ? -0.836 12.659 9.245 1.00 96.69 98 LYS A CA 1
ATOM 734 C C . LYS A 1 98 ? 0.261 11.923 10.037 1.00 96.69 98 LYS A C 1
ATOM 736 O O . LYS A 1 98 ? 1.431 12.230 9.855 1.00 96.69 98 LYS A O 1
ATOM 741 N N . GLY A 1 99 ? -0.110 11.000 10.921 1.00 96.44 99 GLY A N 1
ATOM 742 C CA . GLY A 1 99 ? 0.834 10.211 11.724 1.00 96.44 99 GLY A CA 1
ATOM 743 C C . GLY A 1 99 ? 1.168 8.841 11.136 1.00 96.44 99 GLY A C 1
ATOM 744 O O . GLY A 1 99 ? 1.776 8.029 11.825 1.00 96.44 99 GLY A O 1
ATOM 745 N N . GLY A 1 100 ? 0.705 8.551 9.920 1.00 98.25 100 GLY A N 1
ATOM 746 C CA . GLY A 1 100 ? 0.839 7.235 9.327 1.00 98.25 100 GLY A CA 1
ATOM 747 C C . GLY A 1 100 ? 2.099 7.051 8.488 1.00 98.25 100 GLY A C 1
ATOM 748 O O . GLY A 1 100 ? 2.786 8.008 8.128 1.00 98.25 100 GLY A O 1
ATOM 749 N N . HIS A 1 101 ? 2.364 5.794 8.139 1.00 98.75 101 HIS A N 1
ATOM 750 C CA . HIS A 1 101 ? 3.531 5.394 7.354 1.00 98.75 101 HIS A CA 1
ATOM 751 C C . HIS A 1 101 ? 3.143 4.522 6.158 1.00 98.75 101 HIS A C 1
ATOM 753 O O . HIS A 1 101 ? 2.257 3.670 6.243 1.00 98.75 101 HIS A O 1
ATOM 759 N N . ILE A 1 102 ? 3.841 4.702 5.040 1.00 98.94 102 ILE A N 1
ATOM 760 C CA . ILE A 1 102 ? 3.709 3.846 3.858 1.00 98.94 102 ILE A CA 1
ATOM 761 C C . ILE A 1 102 ? 5.041 3.143 3.621 1.00 98.94 102 ILE A C 1
ATOM 763 O O . ILE A 1 102 ? 6.063 3.809 3.480 1.00 98.94 102 ILE A O 1
ATOM 767 N N . TRP A 1 103 ? 5.013 1.816 3.541 1.00 98.88 103 TRP A N 1
ATOM 768 C CA . TRP A 1 103 ? 6.170 0.973 3.254 1.00 98.88 103 TRP A CA 1
ATOM 769 C C . TRP A 1 103 ? 5.930 0.158 1.991 1.00 98.88 103 TRP A C 1
ATOM 771 O O . TRP A 1 103 ? 4.873 -0.465 1.845 1.00 98.88 103 TRP A O 1
ATOM 781 N N . ILE A 1 104 ? 6.906 0.151 1.086 1.00 98.75 104 ILE A N 1
ATOM 782 C CA . ILE A 1 104 ? 6.833 -0.601 -0.165 1.00 98.75 104 ILE A CA 1
ATOM 783 C C . ILE A 1 104 ? 8.181 -1.253 -0.460 1.00 98.75 104 ILE A C 1
ATOM 785 O O . ILE A 1 104 ? 9.199 -0.562 -0.536 1.00 98.75 104 ILE A O 1
ATOM 789 N N . ASP A 1 105 ? 8.184 -2.567 -0.686 1.00 98.62 105 ASP A N 1
ATOM 790 C CA . ASP A 1 105 ? 9.408 -3.285 -1.056 1.00 98.62 105 ASP A CA 1
ATOM 791 C C . ASP A 1 105 ? 9.903 -2.839 -2.448 1.00 98.62 105 ASP A C 1
ATOM 793 O O . ASP A 1 105 ? 11.068 -2.471 -2.592 1.00 98.62 105 ASP A O 1
ATOM 797 N N . GLU A 1 106 ? 9.015 -2.787 -3.447 1.00 98.56 106 GLU A N 1
ATOM 798 C CA . GLU A 1 106 ? 9.275 -2.306 -4.812 1.00 98.56 106 GLU A CA 1
ATOM 799 C C . GLU A 1 106 ? 8.118 -1.438 -5.333 1.00 98.56 106 GLU A C 1
ATOM 801 O O . GLU A 1 106 ? 6.964 -1.865 -5.382 1.00 98.56 106 GLU A O 1
ATOM 806 N N . ALA A 1 107 ? 8.414 -0.223 -5.783 1.00 98.56 107 ALA A N 1
ATOM 807 C CA . ALA A 1 107 ? 7.433 0.698 -6.346 1.00 98.56 107 ALA A CA 1
ATOM 808 C C . ALA A 1 107 ? 7.866 1.159 -7.738 1.00 98.56 107 ALA A C 1
ATOM 810 O O . ALA A 1 107 ? 9.0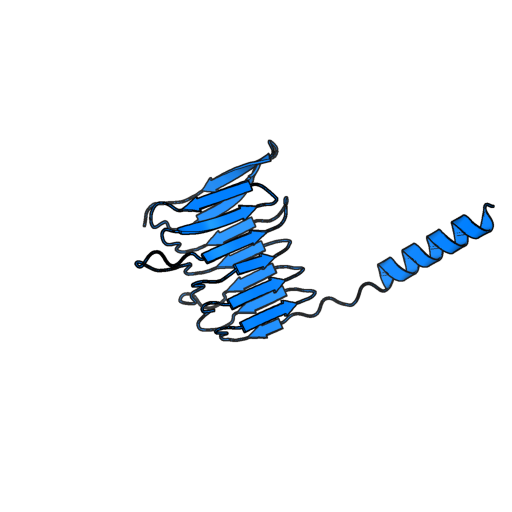04 1.582 -7.946 1.00 98.56 107 ALA A O 1
ATOM 811 N N . TYR A 1 108 ? 6.942 1.114 -8.692 1.00 98.44 108 TYR A N 1
ATOM 812 C CA . TYR A 1 108 ? 7.154 1.622 -10.045 1.00 98.44 108 TYR A CA 1
ATOM 813 C C . TYR A 1 108 ? 6.736 3.090 -10.165 1.00 98.44 108 TYR A C 1
ATOM 815 O O . TYR A 1 108 ? 6.019 3.627 -9.314 1.00 98.44 108 TYR A O 1
ATOM 823 N N . GLN A 1 109 ? 7.173 3.741 -11.244 1.00 97.56 109 GLN A N 1
ATOM 824 C CA . GLN A 1 109 ? 6.802 5.120 -11.547 1.00 97.56 109 GLN A CA 1
ATOM 825 C C . GLN A 1 109 ? 5.275 5.315 -11.565 1.00 97.56 109 GLN A C 1
ATOM 827 O O . GLN A 1 109 ? 4.522 4.386 -11.863 1.00 97.56 109 GLN A O 1
ATOM 832 N N . ASN A 1 110 ? 4.829 6.532 -11.253 1.00 97.94 110 ASN A N 1
ATOM 833 C CA . ASN A 1 110 ? 3.427 6.910 -11.028 1.00 97.94 110 ASN A CA 1
ATOM 834 C C . ASN A 1 110 ? 2.767 6.266 -9.794 1.00 97.94 110 ASN A C 1
ATOM 836 O O . ASN A 1 110 ? 1.554 6.388 -9.609 1.00 97.94 110 ASN A O 1
ATOM 840 N N . THR A 1 111 ? 3.540 5.625 -8.911 1.00 98.62 111 THR A N 1
ATOM 841 C CA . THR A 1 111 ? 3.083 5.364 -7.540 1.00 98.62 111 THR A CA 1
ATOM 842 C C . THR A 1 111 ? 2.936 6.697 -6.810 1.00 98.62 111 THR A C 1
ATOM 844 O O . THR A 1 111 ? 3.888 7.476 -6.743 1.00 98.62 111 THR A O 1
ATOM 847 N N . VAL A 1 112 ? 1.748 6.967 -6.274 1.00 98.81 112 VAL A N 1
ATOM 848 C CA . VAL A 1 112 ? 1.430 8.217 -5.576 1.00 98.81 112 VAL A CA 1
ATOM 849 C C . VAL A 1 112 ? 1.332 7.942 -4.079 1.00 98.81 112 VAL A C 1
ATOM 851 O O . VAL A 1 112 ? 0.509 7.133 -3.653 1.00 98.81 112 VAL A O 1
ATOM 854 N N . LEU A 1 113 ? 2.156 8.622 -3.288 1.00 98.81 113 LEU A N 1
ATOM 855 C CA . LEU A 1 113 ? 2.258 8.478 -1.837 1.00 98.81 113 LEU A CA 1
ATOM 856 C C . LEU A 1 113 ? 1.664 9.715 -1.169 1.00 98.81 113 LEU A C 1
ATOM 858 O O . LEU A 1 113 ? 2.100 10.833 -1.444 1.00 98.81 113 LEU A O 1
ATOM 862 N N . LEU A 1 114 ? 0.671 9.525 -0.302 1.00 98.69 114 LEU A N 1
ATOM 863 C CA . LEU A 1 114 ? 0.053 10.603 0.461 1.00 98.69 114 LEU A CA 1
ATOM 864 C C . LEU A 1 114 ? 0.142 10.324 1.945 1.00 98.69 114 LEU A C 1
ATOM 866 O O . LEU A 1 114 ? -0.367 9.314 2.426 1.00 98.69 114 LEU A O 1
ATOM 870 N N 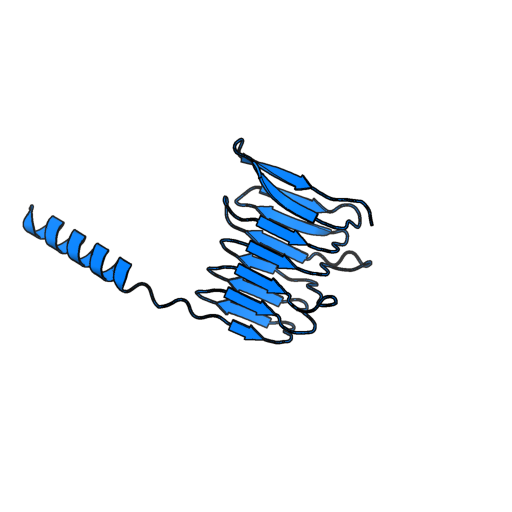. VAL A 1 115 ? 0.709 11.273 2.675 1.00 98.69 115 VAL A N 1
ATOM 871 C CA . VAL A 1 115 ? 0.761 11.236 4.134 1.00 98.69 115 VAL A CA 1
ATOM 872 C C . VAL A 1 115 ? 0.116 12.521 4.637 1.00 98.69 115 VAL A C 1
ATOM 874 O O . VAL A 1 115 ? 0.590 13.630 4.371 1.00 98.69 115 VAL A O 1
ATOM 877 N N . GLY A 1 116 ? -1.045 12.387 5.280 1.00 96.75 116 GLY A N 1
ATOM 878 C CA . GLY A 1 116 ? -1.919 13.517 5.587 1.00 96.75 116 GLY A CA 1
ATOM 879 C C . GLY A 1 116 ? -2.360 14.259 4.318 1.00 96.75 116 GLY A C 1
ATOM 880 O O . GLY A 1 116 ? -3.110 13.722 3.503 1.00 96.75 116 GLY A O 1
ATOM 881 N N . ASN A 1 117 ? -1.886 15.499 4.161 1.00 95.62 117 ASN A N 1
ATOM 882 C CA . ASN A 1 117 ? -2.214 16.384 3.033 1.00 95.62 117 ASN A CA 1
ATOM 883 C C . ASN A 1 117 ? -1.009 16.658 2.116 1.00 95.62 117 ASN A C 1
ATOM 885 O O . ASN A 1 117 ? -1.047 17.595 1.317 1.00 95.62 117 ASN A O 1
ATOM 889 N N . ARG A 1 118 ? 0.088 15.912 2.270 1.00 97.88 118 ARG A N 1
ATOM 890 C CA . ARG A 1 118 ? 1.256 16.002 1.388 1.00 97.88 118 ARG A CA 1
ATOM 891 C C . ARG A 1 118 ? 1.231 14.848 0.407 1.00 97.88 118 ARG A C 1
ATOM 893 O O . ARG A 1 118 ? 0.876 13.736 0.785 1.00 97.88 118 ARG A O 1
ATOM 900 N N . GLU A 1 119 ? 1.610 15.130 -0.830 1.00 97.81 119 GLU A N 1
ATOM 901 C CA . GLU A 1 119 ? 1.649 14.160 -1.917 1.00 97.81 119 GLU A CA 1
ATOM 902 C C . GLU A 1 119 ? 3.060 14.111 -2.504 1.00 97.81 119 GLU A C 1
ATOM 904 O O . GLU A 1 119 ? 3.709 15.144 -2.672 1.00 97.81 119 GLU A O 1
ATOM 909 N N . TYR A 1 120 ? 3.517 12.904 -2.816 1.00 98.38 120 TYR A N 1
ATOM 910 C CA . TYR A 1 120 ? 4.744 12.643 -3.551 1.00 98.38 120 TYR A CA 1
ATOM 911 C C . TYR A 1 120 ? 4.455 11.622 -4.652 1.00 98.38 120 TYR A C 1
ATOM 913 O O . TYR A 1 120 ? 3.869 10.570 -4.392 1.00 98.38 120 TYR A O 1
ATOM 921 N N . VAL A 1 121 ? 4.878 11.913 -5.881 1.00 98.44 121 VAL A N 1
ATOM 922 C CA . VAL A 1 121 ? 4.746 10.997 -7.020 1.00 98.44 121 VAL A CA 1
ATOM 923 C C . VAL A 1 121 ? 6.112 10.421 -7.341 1.00 98.44 121 VAL A C 1
ATOM 925 O O . VAL A 1 121 ? 7.071 11.156 -7.571 1.00 98.44 121 VAL A O 1
ATOM 928 N N . LEU A 1 122 ? 6.197 9.095 -7.373 1.00 97.56 122 LEU A N 1
ATOM 929 C CA . LEU A 1 122 ? 7.421 8.408 -7.734 1.00 97.56 122 LEU A CA 1
ATOM 930 C C . LEU A 1 122 ? 7.687 8.548 -9.240 1.00 97.56 122 LEU A C 1
ATOM 932 O O . LEU A 1 122 ? 6.884 8.122 -10.067 1.00 97.56 122 LEU A O 1
ATOM 936 N N . ASP A 1 123 ? 8.833 9.122 -9.587 1.00 95.94 123 ASP A N 1
ATOM 937 C CA . ASP A 1 123 ? 9.275 9.379 -10.963 1.00 95.94 123 ASP A CA 1
ATOM 938 C C . ASP A 1 123 ? 10.043 8.206 -11.590 1.00 95.94 123 ASP A C 1
ATOM 940 O O . ASP A 1 123 ? 10.056 8.023 -12.805 1.00 95.94 123 ASP A O 1
ATOM 944 N N . THR A 1 124 ? 10.684 7.398 -10.751 1.00 96.19 124 THR A N 1
ATOM 945 C CA . THR A 1 124 ? 11.590 6.319 -11.140 1.00 96.19 124 THR A CA 1
ATOM 946 C C . THR A 1 124 ? 11.343 5.082 -10.282 1.00 96.19 124 THR A C 1
ATOM 948 O O . THR A 1 124 ? 11.153 5.221 -9.068 1.00 96.19 124 THR A O 1
ATOM 951 N N . PRO A 1 125 ? 11.374 3.867 -10.866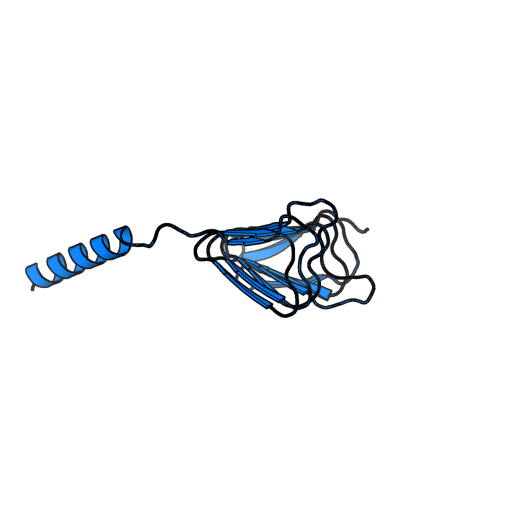 1.00 97.94 125 PRO A N 1
ATOM 952 C CA . PRO A 1 125 ? 11.289 2.636 -10.095 1.00 97.94 125 PRO A CA 1
ATOM 953 C C . PRO A 1 125 ? 12.278 2.637 -8.930 1.00 97.94 125 PRO A C 1
ATOM 955 O O . PRO A 1 125 ? 13.460 2.947 -9.096 1.00 97.94 125 PRO A O 1
ATOM 958 N N . SER A 1 126 ? 11.776 2.337 -7.739 1.00 98.12 126 SER A N 1
ATOM 959 C CA . SER A 1 126 ? 12.545 2.365 -6.502 1.00 98.12 126 SER A CA 1
ATOM 960 C C . SER A 1 126 ? 12.206 1.175 -5.607 1.00 98.12 126 SER A C 1
ATOM 962 O O . SER A 1 126 ? 11.115 0.615 -5.688 1.00 98.12 126 SER A O 1
ATOM 964 N N . ARG A 1 127 ? 13.138 0.806 -4.732 1.00 97.81 127 ARG A N 1
ATOM 965 C CA . ARG A 1 127 ? 12.993 -0.253 -3.730 1.00 97.81 127 ARG A CA 1
ATOM 966 C C . ARG A 1 127 ? 13.181 0.286 -2.318 1.00 97.81 127 ARG A C 1
ATOM 968 O O . ARG A 1 127 ? 13.876 1.289 -2.131 1.00 97.81 127 ARG A O 1
ATOM 975 N N . GLY A 1 128 ? 12.605 -0.414 -1.344 1.00 97.94 128 GLY A N 1
ATOM 976 C CA . GLY A 1 128 ? 12.677 -0.051 0.072 1.00 97.94 128 GLY A CA 1
ATOM 977 C C . GLY A 1 128 ? 12.121 1.348 0.323 1.00 97.94 128 GLY A C 1
ATOM 978 O O . GLY A 1 128 ? 12.783 2.163 0.955 1.00 97.94 128 GLY A O 1
ATOM 979 N N . VAL A 1 129 ? 10.954 1.643 -0.253 1.00 98.62 129 VAL A N 1
ATOM 980 C CA . VAL A 1 129 ? 10.324 2.959 -0.153 1.00 98.62 129 VAL A CA 1
ATOM 981 C C . VAL A 1 129 ? 9.652 3.098 1.208 1.00 98.62 129 VAL A C 1
ATOM 983 O O . VAL A 1 129 ? 8.818 2.268 1.574 1.00 98.62 129 VAL A O 1
ATOM 986 N N . HIS A 1 130 ? 9.962 4.177 1.921 1.00 98.75 130 HIS A N 1
ATOM 987 C CA . HIS A 1 130 ? 9.299 4.573 3.160 1.00 98.75 130 HIS A CA 1
ATOM 988 C C . HIS A 1 130 ? 8.858 6.028 3.074 1.00 98.75 130 HIS A C 1
ATOM 990 O O . HIS A 1 130 ? 9.692 6.913 2.912 1.00 98.75 130 HIS A O 1
ATOM 996 N N . ALA A 1 131 ? 7.552 6.279 3.177 1.00 98.69 131 ALA A N 1
ATOM 997 C CA . ALA A 1 131 ? 7.000 7.630 3.182 1.00 98.69 131 ALA A CA 1
ATOM 998 C C . ALA A 1 131 ? 6.282 7.957 4.492 1.00 98.69 131 ALA A C 1
ATOM 1000 O O . ALA A 1 131 ? 5.477 7.160 4.985 1.00 98.69 131 ALA A O 1
ATOM 1001 N N . TYR A 1 132 ? 6.569 9.142 5.034 1.00 98.62 132 TYR A N 1
ATOM 1002 C CA . TYR A 1 132 ? 6.022 9.651 6.294 1.00 98.62 132 TYR A CA 1
ATOM 1003 C C . TYR A 1 132 ? 6.145 11.181 6.380 1.00 98.62 132 TYR A C 1
ATOM 1005 O O . TYR A 1 132 ? 6.791 11.803 5.538 1.00 98.62 132 TYR A O 1
ATOM 1013 N N . LEU A 1 133 ? 5.515 11.804 7.381 1.00 97.81 133 LEU A N 1
ATOM 1014 C CA . LEU A 1 133 ? 5.711 13.227 7.677 1.00 97.81 133 LEU A CA 1
ATOM 1015 C C . LEU A 1 133 ? 6.723 13.396 8.805 1.00 97.81 133 LEU A C 1
ATOM 1017 O O . LEU A 1 133 ? 6.600 12.757 9.850 1.00 97.81 133 LEU A O 1
ATOM 1021 N N . GLU A 1 134 ? 7.682 14.296 8.620 1.00 94.81 134 GLU A N 1
ATOM 1022 C CA . GLU A 1 134 ? 8.527 14.759 9.719 1.00 94.81 134 GLU A CA 1
ATOM 1023 C C . GLU A 1 134 ? 7.772 15.788 10.586 1.00 94.81 134 GLU A C 1
ATOM 1025 O O . GLU A 1 134 ? 6.705 16.294 10.222 1.00 94.81 134 GLU A O 1
ATOM 1030 N N . ASN A 1 135 ? 8.333 16.138 11.745 1.00 90.44 135 ASN A N 1
ATOM 1031 C CA . ASN A 1 135 ? 7.786 17.130 12.672 1.00 90.44 135 ASN A CA 1
ATOM 1032 C C . ASN A 1 135 ? 7.519 18.506 12.028 1.00 90.44 135 ASN A C 1
ATOM 1034 O O . ASN A 1 135 ? 6.633 19.223 12.495 1.00 90.44 135 ASN A O 1
ATOM 1038 N N . SER A 1 136 ? 8.241 18.877 10.960 1.00 89.88 136 SER A N 1
ATOM 1039 C CA . SER A 1 136 ? 7.995 20.113 10.197 1.00 89.88 136 SER A CA 1
ATOM 1040 C C . SER A 1 136 ? 6.680 20.087 9.403 1.00 89.88 136 SER A C 1
ATOM 1042 O O . SER A 1 136 ? 6.151 21.137 9.041 1.00 89.88 136 SER A O 1
ATOM 1044 N N . GLY A 1 137 ? 6.119 18.899 9.151 1.00 91.00 137 GLY A N 1
ATOM 1045 C CA . GLY A 1 137 ? 4.977 18.698 8.260 1.00 91.00 137 GLY A CA 1
ATOM 1046 C C . GLY A 1 137 ? 5.357 18.541 6.784 1.00 91.00 137 GLY A C 1
ATOM 1047 O O . GLY A 1 137 ? 4.466 18.593 5.927 1.00 91.00 137 GLY A O 1
ATOM 1048 N N . ASP A 1 138 ? 6.642 18.349 6.487 1.00 95.19 138 ASP A N 1
ATOM 1049 C CA . ASP A 1 138 ? 7.130 17.957 5.166 1.00 95.19 138 ASP A CA 1
ATOM 1050 C C . ASP A 1 138 ? 7.092 16.439 5.002 1.00 95.19 138 ASP A C 1
ATOM 1052 O O . ASP A 1 138 ? 7.292 15.686 5.958 1.00 95.19 138 ASP A O 1
ATOM 1056 N N . ILE A 1 139 ? 6.800 15.990 3.779 1.00 97.56 139 ILE A N 1
ATOM 1057 C CA . ILE A 1 139 ? 6.831 14.568 3.438 1.00 97.56 139 ILE A CA 1
ATOM 1058 C C . ILE A 1 139 ? 8.264 14.142 3.150 1.00 97.56 139 ILE A C 1
ATOM 1060 O O . ILE A 1 139 ? 8.935 14.715 2.293 1.00 97.56 139 ILE A O 1
ATOM 1064 N N . ILE A 1 140 ? 8.701 13.112 3.861 1.00 98.19 140 ILE A N 1
ATOM 1065 C CA . ILE A 1 140 ? 9.957 12.416 3.624 1.00 98.19 140 ILE A CA 1
ATOM 1066 C C . ILE A 1 140 ? 9.639 11.134 2.865 1.00 98.19 140 ILE A C 1
ATOM 1068 O O . ILE A 1 140 ? 8.655 10.457 3.168 1.00 98.19 140 ILE A O 1
ATOM 1072 N N . VAL A 1 141 ? 10.454 10.832 1.854 1.00 98.19 141 VAL A N 1
ATOM 1073 C CA . VAL A 1 141 ? 10.368 9.596 1.073 1.00 98.19 141 VAL A CA 1
ATOM 1074 C C . VAL A 1 141 ? 11.765 9.007 0.931 1.00 98.19 141 VAL A C 1
ATOM 1076 O O . VAL A 1 141 ? 12.509 9.365 0.014 1.00 98.19 141 VAL A O 1
ATOM 1079 N N . ASP A 1 142 ? 12.112 8.096 1.835 1.00 97.94 142 ASP A N 1
ATOM 1080 C CA . ASP A 1 142 ? 13.346 7.322 1.750 1.00 97.94 142 ASP A CA 1
ATOM 1081 C C . ASP A 1 142 ? 13.184 6.235 0.694 1.00 97.94 142 ASP A C 1
ATOM 1083 O O . ASP A 1 142 ? 12.174 5.531 0.662 1.00 97.94 142 ASP A O 1
ATOM 1087 N N . LYS A 1 143 ? 14.157 6.118 -0.214 1.00 97.19 143 LYS A N 1
ATOM 1088 C CA . LYS A 1 143 ? 14.112 5.150 -1.313 1.00 97.19 143 LYS A CA 1
ATOM 1089 C C . LYS A 1 143 ? 15.495 4.871 -1.893 1.00 97.19 143 LYS A C 1
ATOM 1091 O O . LYS A 1 143 ? 16.356 5.748 -1.938 1.00 97.19 143 LYS A O 1
ATOM 1096 N N . LEU A 1 144 ? 15.680 3.667 -2.427 1.00 95.06 144 LEU A N 1
ATOM 1097 C CA . LEU A 1 144 ? 16.828 3.302 -3.260 1.00 95.06 144 LEU A CA 1
ATOM 1098 C C . LEU A 1 144 ? 16.355 3.097 -4.698 1.00 95.06 144 LEU A C 1
ATOM 1100 O O . LEU A 1 144 ? 15.255 2.596 -4.911 1.00 95.06 144 LEU A O 1
ATOM 1104 N N . LYS A 1 145 ? 17.176 3.429 -5.697 1.00 89.38 145 LYS A N 1
ATOM 1105 C CA . LYS A 1 145 ? 16.856 3.057 -7.084 1.00 89.38 145 LYS A CA 1
ATOM 1106 C C . LYS A 1 145 ? 16.808 1.529 -7.219 1.00 89.38 145 LYS A C 1
ATOM 1108 O O . LYS A 1 145 ? 17.609 0.839 -6.578 1.00 89.38 145 LYS A O 1
ATOM 1113 N N . LEU A 1 146 ? 15.837 1.047 -7.998 1.00 79.19 146 LEU A N 1
ATOM 1114 C CA . LEU A 1 146 ? 15.736 -0.355 -8.417 1.00 79.19 146 LEU A CA 1
ATOM 1115 C C 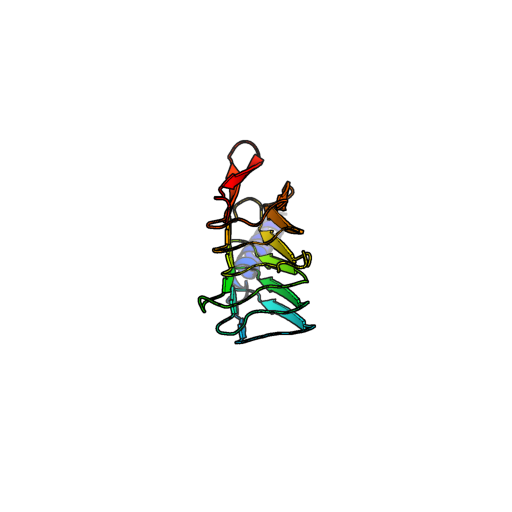. LEU A 1 146 ? 16.911 -0.744 -9.323 1.00 79.19 146 LEU A C 1
ATOM 1117 O O . LEU A 1 146 ? 17.343 0.114 -10.128 1.00 79.19 146 LEU A O 1
#

pLDDT: mean 94.91, std 8.09, range [60.31, 98.94]

Sequence (146 aa):
MYKIVEAVEEKLIGFQNDLSIPVNVKLSYCQDSNVQSSGDVVISGKGEYISNITANGSIYFMQERSVARGGSLNAKNEIKCRIVGSTAGVATKLKVEKGGHIWIDEAYQNTVLLVGNREYVLDTPSRGVHAYLENSGDIIVDKLKL

Radius of gyration: 17.98 Å; chains: 1; bounding box: 45×37×53 Å

Secondary structure (DSSP, 8-state):
-HHHHHHHHHHHHHHHHT--PPPPEEEEEEES-EEEESS-EEEEEEEEEEEEEEESS-EEE-STT-EEEEEEEE-SSEEEEEEES-TT---EEEEE-TT-EEEEEEE-TTEEEEETTEEEE--S-EEEEEEEE-TTSPEEEEEEE-

Foldseek 3Di:
DVVVVVVVVVVVVVVVVVPPDWDEAEDQEEEPEEAETQAEYEHAHQAYYQYEHEHQAEYYDHDQNHEDFHYEYEYAAEYAEREYHDPVQGAYEYEYEQNHKYWYQKYAFNDWYYYHHDIDTRHAIWGGWMWHADPVRDIDIDTHHD